Protein AF-W7DDV9-F1 (afdb_monomer_lite)

InterPro domains:
  IPR025233 Protein of unknown function DUF4176 [PF13780] (1-59)

Structure (mmCIF, N/CA/C/O backbone):
data_AF-W7DDV9-F1
#
_entry.id   AF-W7DDV9-F1
#
loop_
_atom_site.group_PDB
_atom_site.id
_atom_site.type_symbol
_atom_site.label_atom_id
_atom_site.label_alt_id
_atom_site.label_comp_id
_atom_site.label_asym_id
_atom_site.label_entity_id
_atom_site.label_seq_id
_atom_site.pdbx_PDB_ins_code
_atom_site.Cartn_x
_atom_site.Cartn_y
_atom_site.Cartn_z
_atom_site.occupancy
_atom_site.B_iso_or_equiv
_atom_site.auth_seq_id
_atom_site.auth_comp_id
_atom_site.auth_asym_id
_atom_site.auth_atom_id
_atom_site.pdbx_PDB_model_num
ATOM 1 N N . MET A 1 1 ? -0.563 2.147 -10.859 1.00 94.94 1 MET A N 1
ATOM 2 C CA . MET A 1 1 ? 0.829 2.279 -10.374 1.00 94.94 1 MET A CA 1
ATOM 3 C C . MET A 1 1 ? 0.797 2.433 -8.870 1.00 94.94 1 MET A C 1
ATOM 5 O O . MET A 1 1 ? 0.092 3.318 -8.399 1.00 94.94 1 MET A O 1
ATOM 9 N N . ILE A 1 2 ? 1.501 1.576 -8.133 1.00 95.88 2 ILE A N 1
ATOM 10 C CA . ILE A 1 2 ? 1.602 1.685 -6.673 1.00 95.88 2 ILE A CA 1
ATOM 11 C C . ILE A 1 2 ? 2.510 2.875 -6.346 1.00 95.88 2 ILE A C 1
ATOM 13 O O . ILE A 1 2 ? 3.583 3.003 -6.928 1.00 95.88 2 ILE A O 1
ATOM 17 N N . ILE A 1 3 ? 2.053 3.754 -5.456 1.00 95.38 3 ILE A N 1
ATOM 18 C CA . ILE A 1 3 ? 2.787 4.946 -5.003 1.00 95.38 3 ILE A CA 1
ATOM 19 C C . ILE A 1 3 ? 2.954 4.999 -3.481 1.00 95.38 3 ILE A C 1
ATOM 21 O O . ILE A 1 3 ? 3.716 5.819 -2.979 1.00 95.38 3 ILE A O 1
ATOM 25 N N . ALA A 1 4 ? 2.256 4.131 -2.747 1.00 95.12 4 ALA A N 1
ATOM 26 C CA . ALA A 1 4 ? 2.372 3.999 -1.302 1.00 95.12 4 ALA A CA 1
ATOM 27 C C . ALA A 1 4 ? 2.116 2.548 -0.872 1.00 95.12 4 ALA A C 1
ATOM 29 O O . ALA A 1 4 ? 1.361 1.825 -1.527 1.00 95.12 4 ALA A O 1
ATOM 30 N N . ARG A 1 5 ? 2.730 2.140 0.244 1.00 95.56 5 ARG A N 1
ATOM 31 C CA . ARG A 1 5 ? 2.500 0.854 0.917 1.00 95.56 5 ARG A CA 1
ATOM 32 C C . ARG A 1 5 ? 2.118 1.100 2.377 1.00 95.56 5 ARG A C 1
ATOM 34 O O . ARG A 1 5 ? 2.572 2.088 2.948 1.00 95.56 5 ARG A O 1
ATOM 41 N N . ALA A 1 6 ? 1.312 0.214 2.965 1.00 95.25 6 ALA A N 1
ATOM 42 C CA . ALA A 1 6 ? 0.842 0.324 4.355 1.00 95.25 6 ALA A CA 1
ATOM 43 C C . ALA A 1 6 ? 0.174 1.679 4.678 1.00 95.25 6 ALA A C 1
ATOM 45 O O . ALA A 1 6 ? 0.453 2.305 5.701 1.00 95.25 6 ALA A O 1
ATOM 46 N N . SER A 1 7 ? -0.686 2.171 3.783 1.00 94.12 7 SER A N 1
ATOM 47 C CA . SER A 1 7 ? -1.369 3.451 3.987 1.00 94.12 7 SER A CA 1
ATOM 48 C C . SER A 1 7 ? -2.459 3.312 5.042 1.00 94.12 7 SER A C 1
ATOM 50 O O . SER A 1 7 ? -3.359 2.493 4.879 1.00 94.12 7 SER A O 1
ATOM 52 N N . ILE A 1 8 ? -2.392 4.130 6.092 1.00 94.31 8 ILE A N 1
ATOM 53 C CA . ILE A 1 8 ? -3.439 4.245 7.112 1.00 94.31 8 ILE A CA 1
ATOM 54 C C . ILE A 1 8 ? -4.337 5.421 6.736 1.00 94.31 8 ILE A C 1
ATOM 56 O O . ILE A 1 8 ? -3.848 6.533 6.534 1.00 94.31 8 ILE A O 1
ATOM 60 N N . ILE A 1 9 ? -5.640 5.172 6.636 1.00 92.56 9 ILE A N 1
ATOM 61 C CA . ILE A 1 9 ? -6.650 6.187 6.336 1.00 92.56 9 ILE A CA 1
ATOM 62 C C . ILE A 1 9 ? -7.779 6.138 7.363 1.00 92.56 9 ILE A C 1
ATOM 64 O O . ILE A 1 9 ? -8.028 5.111 7.997 1.00 92.56 9 ILE A O 1
ATOM 68 N N . GLU A 1 10 ? -8.490 7.252 7.509 1.00 91.94 10 GLU A N 1
ATOM 69 C CA . GLU A 1 10 ? -9.693 7.306 8.332 1.00 91.94 10 GLU A CA 1
ATOM 70 C C . GLU A 1 10 ? -10.917 6.905 7.499 1.00 91.94 10 GLU A C 1
ATOM 72 O O . GLU A 1 10 ? -11.351 7.635 6.608 1.00 91.94 10 GLU A O 1
ATOM 77 N N . GLU A 1 11 ? -11.517 5.757 7.815 1.00 87.62 11 GLU A N 1
ATOM 78 C CA . GLU A 1 11 ? -12.780 5.309 7.231 1.00 87.62 11 GLU A CA 1
ATOM 79 C C . GLU A 1 11 ? -13.832 5.145 8.335 1.00 87.62 11 GLU A C 1
ATOM 81 O O . GLU A 1 11 ? -13.617 4.454 9.329 1.00 87.62 11 GLU A O 1
ATOM 86 N N . LYS A 1 12 ? -15.003 5.784 8.191 1.00 86.94 12 LYS A N 1
ATOM 87 C CA . LYS A 1 12 ? -16.117 5.683 9.163 1.00 86.94 12 LYS A CA 1
ATOM 88 C C . LYS A 1 12 ? -15.681 5.954 10.621 1.00 86.94 12 LYS A C 1
ATOM 90 O O . LYS A 1 12 ? -16.199 5.327 11.547 1.00 86.94 12 LYS A O 1
ATOM 95 N N . ARG A 1 13 ? -14.765 6.915 10.827 1.00 88.25 13 ARG A N 1
ATOM 96 C CA . ARG A 1 13 ? -14.158 7.281 12.128 1.00 88.25 13 ARG A CA 1
ATOM 97 C C . ARG A 1 13 ? -13.314 6.173 12.770 1.00 88.25 13 ARG A C 1
ATOM 99 O O . ARG A 1 13 ? -13.216 6.097 13.995 1.00 88.25 13 ARG A O 1
ATOM 106 N N . LYS A 1 14 ? -12.749 5.282 11.958 1.00 90.06 14 LYS A N 1
ATOM 107 C CA . LYS A 1 14 ? -11.777 4.273 12.374 1.00 90.06 14 LYS A CA 1
ATOM 108 C C . LYS A 1 14 ? -10.556 4.361 11.475 1.00 90.06 14 LYS A C 1
ATOM 110 O O . LYS A 1 14 ? -10.689 4.532 10.267 1.00 90.06 14 LYS A O 1
ATOM 115 N N . GLU A 1 15 ? -9.383 4.215 12.070 1.00 93.81 15 GLU A N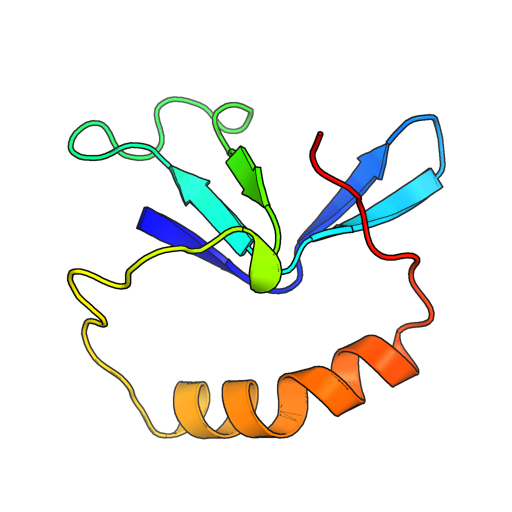 1
ATOM 116 C CA . GLU A 1 15 ? -8.156 4.036 11.306 1.00 93.81 15 GLU A CA 1
ATOM 117 C C . GLU A 1 15 ? -8.126 2.615 10.750 1.00 93.81 15 GLU A C 1
ATOM 119 O O . GLU A 1 15 ? -8.244 1.634 11.492 1.00 93.81 15 GLU A O 1
ATOM 124 N N . VAL A 1 16 ? -8.000 2.520 9.432 1.00 95.69 16 VAL A N 1
ATOM 125 C CA . VAL A 1 16 ? -7.825 1.261 8.714 1.00 95.69 16 VAL A CA 1
ATOM 126 C C . VAL A 1 16 ? -6.604 1.369 7.822 1.00 95.69 16 VAL A C 1
ATOM 128 O O . VAL A 1 16 ? -6.307 2.447 7.304 1.00 95.69 16 VAL A O 1
ATOM 131 N N . TYR A 1 17 ? -5.890 0.263 7.640 1.00 96.44 17 TYR A N 1
ATOM 132 C CA . TYR A 1 17 ? -4.763 0.220 6.718 1.00 96.44 17 TYR A CA 1
ATOM 133 C C . TYR A 1 17 ? -5.120 -0.536 5.437 1.00 96.44 17 TYR A C 1
ATOM 135 O O . TYR A 1 17 ? -5.876 -1.508 5.467 1.00 96.44 17 TYR A O 1
ATOM 143 N N . TYR A 1 18 ? -4.529 -0.109 4.328 1.00 97.12 18 TYR A N 1
ATOM 144 C CA . TYR A 1 18 ? -4.530 -0.821 3.053 1.00 97.12 18 TYR A CA 1
ATOM 145 C C . TYR A 1 18 ? -3.097 -1.139 2.641 1.00 97.12 18 TYR A C 1
ATOM 147 O O . TYR A 1 18 ? -2.174 -0.362 2.918 1.00 97.12 18 TYR A O 1
ATOM 155 N N . ASP A 1 19 ? -2.896 -2.275 1.967 1.00 97.38 19 ASP A N 1
ATOM 156 C CA . ASP A 1 19 ? -1.542 -2.667 1.566 1.00 97.38 19 ASP A CA 1
ATOM 157 C C . ASP A 1 19 ? -0.945 -1.701 0.542 1.00 97.38 19 ASP A C 1
ATOM 159 O O . ASP A 1 19 ? 0.259 -1.437 0.588 1.00 97.38 19 ASP A O 1
ATOM 163 N N . TYR A 1 20 ? -1.782 -1.149 -0.342 1.00 97.44 20 TYR A N 1
ATOM 164 C CA . TYR A 1 20 ? -1.364 -0.307 -1.452 1.00 97.44 20 TYR A CA 1
ATOM 165 C C . TYR A 1 20 ? -2.202 0.962 -1.576 1.00 97.44 20 TYR A C 1
ATOM 167 O O . TYR A 1 20 ? -3.428 0.922 -1.519 1.00 97.44 20 TYR A O 1
ATOM 175 N N . GLY A 1 21 ? -1.519 2.078 -1.830 1.00 96.56 21 GLY A N 1
ATOM 176 C CA . GLY A 1 21 ? -2.084 3.295 -2.407 1.00 96.56 21 GLY A CA 1
ATOM 177 C C . GLY A 1 21 ? -1.571 3.462 -3.835 1.00 96.56 21 GLY A C 1
ATOM 178 O O . GLY A 1 21 ? -0.382 3.260 -4.105 1.00 96.56 21 GLY A O 1
ATOM 179 N N . SER A 1 22 ? -2.450 3.796 -4.775 1.00 96.31 22 SER A N 1
ATOM 180 C CA . SER A 1 22 ? -2.129 3.771 -6.202 1.00 96.31 22 SER A CA 1
ATOM 181 C C . SER A 1 22 ? -2.782 4.892 -7.006 1.00 96.31 22 SER A C 1
ATOM 183 O O . SER A 1 22 ? -3.750 5.515 -6.577 1.00 96.31 22 SER A O 1
ATOM 185 N N . VAL A 1 23 ? -2.263 5.103 -8.215 1.00 96.81 23 VAL A N 1
ATOM 186 C CA . VAL A 1 23 ? -2.813 6.022 -9.220 1.00 96.81 23 VAL A CA 1
ATOM 187 C C . VAL A 1 23 ? -2.961 5.337 -10.578 1.00 96.81 23 VAL A C 1
ATOM 189 O O . VAL A 1 23 ? -2.299 4.327 -10.860 1.00 96.81 23 VAL A O 1
ATOM 192 N N . LEU A 1 24 ? -3.813 5.899 -11.435 1.00 94.75 24 LEU A N 1
ATOM 193 C CA . LEU A 1 24 ? -4.051 5.397 -12.789 1.00 94.75 24 LEU A CA 1
ATOM 194 C C . LEU A 1 24 ? -2.873 5.696 -13.72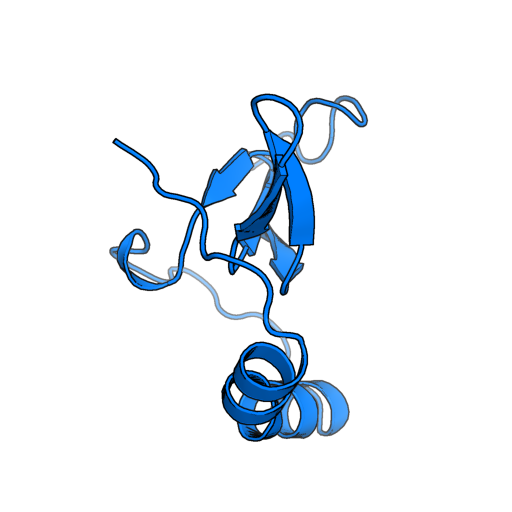8 1.00 94.75 24 LEU A C 1
ATOM 196 O O . LEU A 1 24 ? -2.175 6.698 -13.586 1.00 94.75 24 LEU A O 1
ATOM 200 N N . ILE A 1 25 ? -2.666 4.815 -14.707 1.00 91.38 25 ILE A N 1
ATOM 201 C CA . ILE A 1 25 ? -1.678 4.977 -15.784 1.00 91.38 25 ILE A CA 1
ATOM 202 C C . ILE A 1 25 ? -2.438 5.312 -17.080 1.00 91.38 25 ILE A C 1
ATOM 204 O O . ILE A 1 25 ? -3.429 4.636 -17.362 1.00 91.38 25 ILE A O 1
ATOM 208 N N . PRO A 1 26 ? -1.981 6.287 -17.898 1.00 93.50 26 PRO A N 1
ATOM 209 C CA . PRO A 1 26 ? -0.744 7.073 -17.764 1.00 93.50 26 PRO A CA 1
ATOM 210 C C . PRO A 1 26 ? -0.884 8.376 -16.959 1.00 93.50 26 PRO A C 1
ATOM 212 O O . PRO A 1 26 ? 0.090 9.111 -16.840 1.00 93.50 26 PRO A O 1
ATOM 215 N N . GLN A 1 27 ? -2.074 8.691 -16.443 1.00 94.75 27 GLN A N 1
ATOM 216 C CA . GLN A 1 27 ? -2.396 10.000 -15.862 1.00 94.75 27 GLN A CA 1
ATOM 217 C C . GLN A 1 27 ? -1.547 10.349 -14.631 1.00 94.75 27 GLN A C 1
ATOM 219 O O . GLN A 1 27 ? -1.232 11.518 -14.422 1.00 94.75 27 GLN A O 1
ATOM 224 N N . GLY A 1 28 ? -1.176 9.357 -13.819 1.00 93.62 28 GLY A N 1
ATOM 225 C CA . GLY A 1 28 ? -0.479 9.581 -12.557 1.00 93.62 28 GLY A CA 1
ATOM 226 C C . GLY A 1 28 ? -1.375 10.241 -11.502 1.00 93.62 28 GLY A C 1
ATOM 227 O O . GLY A 1 28 ? -2.593 10.059 -11.496 1.00 93.62 28 GLY A O 1
ATOM 228 N N . MET A 1 29 ? -0.765 10.991 -10.581 1.00 93.44 29 MET A N 1
ATOM 229 C CA . MET A 1 29 ? -1.477 11.685 -9.503 1.00 93.44 29 MET A CA 1
ATOM 230 C C . MET A 1 29 ? -2.061 13.012 -10.005 1.00 93.44 29 MET A C 1
ATOM 232 O O . MET A 1 29 ? -1.324 13.966 -10.239 1.00 93.44 29 MET A O 1
ATOM 236 N N . LEU A 1 30 ? -3.387 13.069 -10.160 1.00 91.12 30 LEU A N 1
ATOM 237 C CA . LEU A 1 30 ? -4.101 14.270 -10.622 1.00 91.12 30 LEU A CA 1
ATOM 238 C C . LEU A 1 30 ? -4.471 15.226 -9.477 1.00 91.12 30 LEU A C 1
ATOM 240 O O . LEU A 1 30 ? -4.498 16.439 -9.672 1.00 91.12 30 LEU A O 1
ATOM 244 N N . ALA A 1 31 ? -4.758 14.676 -8.298 1.00 90.31 31 ALA A N 1
ATOM 245 C CA . ALA A 1 31 ? -5.074 15.398 -7.068 1.00 90.31 31 ALA A CA 1
ATOM 246 C C . ALA A 1 31 ? -4.696 14.529 -5.850 1.00 90.31 31 ALA A C 1
ATOM 248 O O . ALA A 1 31 ? -4.620 13.306 -6.003 1.00 90.31 31 ALA A O 1
ATOM 249 N N . PRO A 1 32 ? -4.476 15.112 -4.657 1.00 82.62 32 PRO A N 1
ATOM 250 C CA . PRO A 1 32 ? -4.164 14.349 -3.444 1.00 82.62 32 PRO A CA 1
ATOM 251 C C . PRO A 1 32 ? -5.220 13.295 -3.085 1.00 82.62 32 PRO A C 1
ATOM 253 O O . PRO A 1 32 ? -4.885 12.229 -2.581 1.00 82.62 32 PRO A O 1
ATOM 256 N N . GLU A 1 33 ? -6.491 13.567 -3.378 1.00 85.00 33 GLU A N 1
ATOM 257 C CA . GLU A 1 33 ? -7.619 12.674 -3.101 1.00 85.00 33 GLU A CA 1
ATOM 258 C C . GLU A 1 33 ? -7.782 11.584 -4.172 1.00 85.00 33 GLU A C 1
ATOM 260 O O . GLU A 1 33 ? -8.553 10.645 -3.994 1.00 85.00 33 GLU A O 1
ATOM 265 N N . ALA A 1 34 ? -7.058 11.682 -5.293 1.00 89.25 34 ALA A N 1
ATOM 266 C CA . ALA A 1 34 ? -7.133 10.751 -6.418 1.00 89.25 34 ALA A CA 1
ATOM 267 C C . ALA A 1 34 ? -6.225 9.521 -6.222 1.00 89.25 34 ALA A C 1
ATOM 269 O O . ALA A 1 34 ? -5.548 9.085 -7.158 1.00 89.25 34 ALA A O 1
ATOM 270 N N . VAL A 1 35 ? -6.193 8.983 -5.001 1.00 94.44 35 VAL A N 1
ATOM 271 C CA . VAL A 1 35 ? -5.446 7.772 -4.640 1.00 94.44 35 VAL A CA 1
ATOM 272 C C . VAL A 1 35 ? -6.429 6.630 -4.411 1.00 94.44 35 VAL A C 1
ATOM 274 O O . VAL A 1 35 ? -7.371 6.750 -3.632 1.00 94.44 35 VAL A O 1
ATOM 277 N N . TYR A 1 36 ? -6.195 5.508 -5.085 1.00 94.56 36 TYR A N 1
ATOM 278 C CA . TYR A 1 36 ? -6.974 4.287 -4.914 1.00 94.56 36 TYR A CA 1
ATOM 279 C C . TYR A 1 36 ? -6.269 3.362 -3.934 1.00 94.56 36 TYR A C 1
ATOM 281 O O . TYR A 1 36 ? -5.099 3.023 -4.145 1.00 94.56 36 TYR A O 1
ATOM 289 N N . PHE A 1 37 ? -6.995 2.937 -2.903 1.00 95.62 37 PHE A N 1
ATOM 290 C CA . PHE A 1 37 ? -6.502 2.025 -1.881 1.00 95.62 37 PHE A CA 1
ATOM 291 C C . PHE A 1 37 ? -7.044 0.615 -2.103 1.00 95.62 37 PHE A C 1
ATOM 293 O O . PHE A 1 37 ? -8.234 0.441 -2.357 1.00 95.62 37 PHE A O 1
ATOM 300 N N . PHE A 1 38 ? -6.165 -0.382 -2.034 1.00 96.75 38 PHE A N 1
ATOM 301 C CA . PHE A 1 38 ? -6.520 -1.796 -2.150 1.00 96.75 38 PHE A CA 1
ATOM 302 C C . PHE A 1 38 ? -5.452 -2.682 -1.504 1.00 96.75 38 PHE A C 1
ATOM 304 O O . PHE A 1 38 ? -4.390 -2.206 -1.095 1.00 96.75 38 PHE A O 1
ATOM 311 N N . ASN A 1 39 ? -5.735 -3.978 -1.405 1.00 97.38 39 ASN A N 1
ATOM 312 C CA . ASN A 1 39 ? -4.875 -4.934 -0.722 1.00 97.38 39 ASN A CA 1
ATOM 313 C C . ASN A 1 39 ? -4.162 -5.901 -1.676 1.00 97.38 39 ASN A C 1
ATOM 315 O O . ASN A 1 39 ? -4.512 -6.014 -2.851 1.00 97.38 39 ASN A O 1
ATOM 319 N N . ARG A 1 40 ? -3.177 -6.643 -1.154 1.00 95.88 40 ARG A N 1
ATOM 320 C CA . ARG A 1 40 ? -2.433 -7.673 -1.905 1.00 95.88 40 ARG A CA 1
ATOM 321 C C . ARG A 1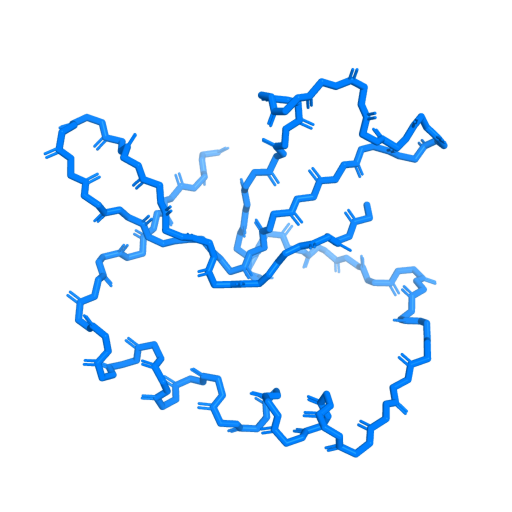 40 ? -3.338 -8.691 -2.591 1.00 95.88 40 ARG A C 1
ATOM 323 O O . ARG A 1 40 ? -3.111 -9.009 -3.750 1.00 95.88 40 ARG A O 1
ATOM 330 N N . GLU A 1 41 ? -4.384 -9.141 -1.909 1.00 96.31 41 GLU A N 1
ATOM 331 C CA . GLU A 1 41 ? -5.374 -10.090 -2.428 1.00 96.31 41 GLU A CA 1
ATOM 332 C C . GLU A 1 41 ? -6.225 -9.547 -3.584 1.00 96.31 41 GLU A C 1
ATOM 334 O O . GLU A 1 41 ? -6.880 -10.326 -4.269 1.00 96.31 41 GLU A O 1
ATOM 339 N N . ASN A 1 42 ? -6.228 -8.229 -3.813 1.00 96.44 42 ASN A N 1
ATOM 340 C CA . ASN A 1 42 ? -6.959 -7.608 -4.915 1.00 96.44 42 ASN A CA 1
ATOM 341 C C . ASN A 1 42 ? -6.113 -7.475 -6.194 1.00 96.44 42 ASN A C 1
ATOM 343 O O . ASN A 1 42 ? -6.627 -7.017 -7.214 1.00 96.44 42 ASN A O 1
ATOM 347 N N . VAL A 1 43 ? -4.823 -7.831 -6.154 1.00 95.44 43 VAL A N 1
ATOM 348 C CA . VAL A 1 43 ? -3.935 -7.780 -7.322 1.00 95.44 43 VAL A CA 1
ATOM 349 C C . VAL A 1 43 ? -4.015 -9.098 -8.084 1.00 95.44 43 VAL A C 1
ATOM 351 O O . VAL A 1 43 ? -3.583 -10.129 -7.578 1.00 95.44 43 VAL A O 1
ATOM 354 N N . ASP A 1 44 ? -4.527 -9.043 -9.312 1.00 96.75 44 ASP A N 1
ATOM 355 C CA . ASP A 1 44 ? -4.598 -10.204 -10.210 1.00 96.75 44 ASP A CA 1
ATOM 356 C C . ASP A 1 44 ? -3.242 -10.490 -10.880 1.00 96.75 44 ASP A C 1
ATOM 358 O O . ASP A 1 44 ? -2.714 -11.598 -10.816 1.00 96.75 44 ASP A O 1
ATOM 362 N N . GLU A 1 45 ? -2.614 -9.460 -11.459 1.00 96.62 45 GLU A N 1
ATOM 363 C CA . GLU A 1 45 ? -1.333 -9.585 -12.159 1.00 96.62 45 GLU A CA 1
ATOM 364 C C . GLU A 1 45 ? -0.437 -8.356 -11.943 1.00 96.62 45 GLU A C 1
ATOM 366 O O . GLU A 1 45 ? -0.893 -7.208 -11.932 1.00 96.62 45 GLU A O 1
ATOM 371 N N . VAL A 1 46 ? 0.874 -8.593 -11.824 1.00 95.50 46 VAL A N 1
ATOM 372 C CA . VAL A 1 46 ? 1.901 -7.543 -11.817 1.00 95.50 46 VAL A CA 1
ATOM 373 C C . VAL A 1 46 ? 2.559 -7.472 -13.193 1.00 95.50 46 VAL A C 1
ATOM 375 O O . VAL A 1 46 ? 3.455 -8.248 -13.510 1.00 95.50 46 VAL A O 1
ATOM 378 N N . LEU A 1 47 ? 2.140 -6.496 -14.000 1.00 96.00 47 LEU A N 1
ATOM 379 C CA . LEU A 1 47 ? 2.653 -6.312 -15.365 1.00 96.00 47 LEU A CA 1
ATOM 380 C C . LEU A 1 47 ? 4.095 -5.779 -15.411 1.00 96.00 47 LEU A C 1
ATOM 382 O O . LEU A 1 47 ? 4.822 -6.019 -16.372 1.00 96.00 47 LEU A O 1
ATOM 386 N N . PHE A 1 48 ? 4.506 -5.012 -14.398 1.00 95.88 48 PHE A N 1
ATOM 387 C CA . PHE A 1 48 ? 5.850 -4.446 -14.306 1.00 95.88 48 PHE A CA 1
ATOM 388 C C . PHE A 1 48 ? 6.214 -4.160 -12.848 1.00 95.88 48 PHE A C 1
ATOM 390 O O . PHE A 1 48 ? 5.540 -3.370 -12.189 1.00 95.88 48 PHE A O 1
ATOM 397 N N . TYR A 1 49 ? 7.284 -4.791 -12.358 1.00 92.31 49 TYR A N 1
ATOM 398 C CA . TYR A 1 49 ? 7.740 -4.641 -10.970 1.00 92.31 49 TYR A CA 1
ATOM 399 C C . TYR A 1 49 ? 8.600 -3.384 -10.759 1.00 92.31 49 TYR A C 1
ATOM 401 O O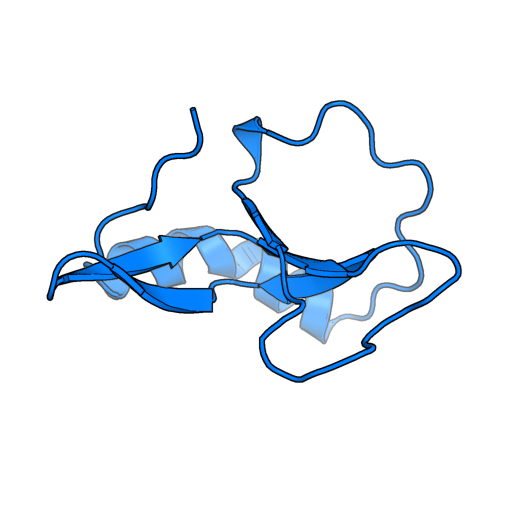 . TYR A 1 49 ? 8.541 -2.753 -9.711 1.00 92.31 49 TYR A O 1
ATOM 409 N N . GLY A 1 50 ? 9.352 -2.972 -11.784 1.00 94.62 50 GLY A N 1
ATOM 410 C CA . GLY A 1 50 ? 10.280 -1.847 -11.686 1.00 94.62 50 GLY A CA 1
ATOM 411 C C . GLY A 1 50 ? 11.629 -2.230 -11.079 1.00 94.62 50 GLY A C 1
ATOM 412 O O . GLY A 1 50 ? 12.075 -3.370 -11.195 1.00 94.62 50 GLY A O 1
ATOM 413 N N . TYR A 1 51 ? 12.308 -1.237 -10.507 1.00 95.56 51 TYR A N 1
ATOM 414 C CA . TYR A 1 51 ? 13.606 -1.404 -9.859 1.00 95.56 51 TYR A CA 1
ATOM 415 C C . TYR A 1 51 ? 13.427 -1.696 -8.369 1.00 95.56 51 TYR A C 1
ATOM 417 O O . TYR A 1 51 ? 12.637 -1.032 -7.703 1.00 95.56 51 TYR A O 1
ATOM 425 N N . GLU A 1 52 ? 14.212 -2.637 -7.854 1.00 96.38 52 GLU A N 1
ATOM 426 C CA . GLU A 1 52 ? 14.237 -3.023 -6.448 1.00 96.38 52 GLU A CA 1
ATOM 427 C C . GLU A 1 52 ? 15.656 -2.836 -5.905 1.00 96.38 52 GLU A C 1
ATOM 429 O O . GLU A 1 52 ? 16.620 -3.342 -6.482 1.00 96.38 52 GLU A O 1
ATOM 434 N N . ASN A 1 53 ? 15.791 -2.082 -4.813 1.00 96.94 53 ASN A N 1
ATOM 435 C CA . ASN A 1 53 ? 17.054 -1.924 -4.096 1.00 96.94 53 ASN A CA 1
ATOM 436 C C . ASN A 1 53 ? 17.037 -2.720 -2.782 1.00 96.94 53 ASN A C 1
ATOM 438 O O . ASN A 1 53 ? 16.013 -3.253 -2.363 1.00 96.94 53 ASN A O 1
ATOM 442 N N . GLU A 1 54 ? 18.181 -2.774 -2.102 1.00 98.12 54 GLU A N 1
ATOM 443 C CA . GLU A 1 54 ? 18.322 -3.507 -0.837 1.00 98.12 54 GLU A CA 1
ATOM 444 C C . GLU A 1 54 ? 17.360 -3.015 0.259 1.00 98.12 54 GLU A C 1
ATOM 446 O O . GLU A 1 54 ? 16.876 -3.814 1.062 1.00 98.12 54 GLU A O 1
ATOM 451 N N . GLU A 1 55 ? 17.057 -1.714 0.288 1.00 96.81 55 GLU A N 1
ATOM 452 C CA . GLU A 1 55 ? 16.105 -1.129 1.238 1.00 96.81 55 GLU A CA 1
ATOM 453 C C . GLU A 1 55 ? 14.677 -1.622 0.984 1.00 96.81 55 GLU A C 1
ATOM 455 O O . GLU A 1 55 ? 13.991 -1.990 1.938 1.00 96.81 55 GLU A O 1
ATOM 460 N N . GLU A 1 56 ? 14.252 -1.699 -0.280 1.00 95.12 56 GLU A N 1
ATOM 461 C CA . GLU A 1 56 ? 12.941 -2.232 -0.662 1.00 95.12 56 GLU A CA 1
ATOM 462 C C . GLU A 1 56 ? 12.831 -3.721 -0.327 1.00 95.12 56 GLU A C 1
ATOM 464 O O . GLU A 1 56 ? 11.838 -4.135 0.272 1.00 95.12 56 GLU A O 1
ATOM 469 N N . VAL A 1 57 ? 13.870 -4.520 -0.612 1.00 97.19 57 VAL A N 1
ATOM 470 C CA . VAL A 1 57 ? 13.908 -5.945 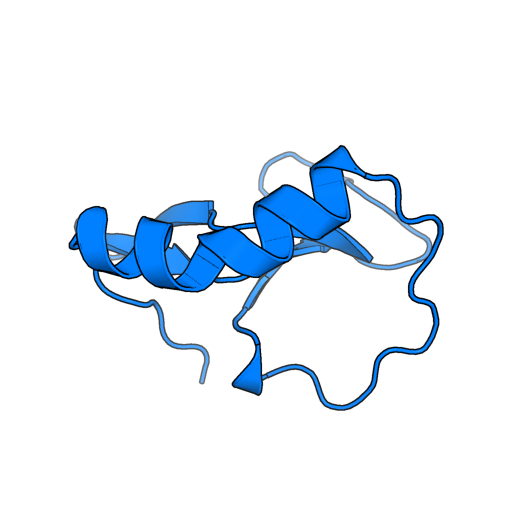-0.229 1.00 97.19 57 VAL A CA 1
ATOM 471 C C . VAL A 1 57 ? 13.755 -6.094 1.283 1.00 97.19 57 VAL A C 1
ATOM 473 O O . VAL A 1 57 ? 12.973 -6.916 1.766 1.00 97.19 57 VAL A O 1
ATOM 476 N N . LYS A 1 58 ? 14.493 -5.291 2.056 1.00 97.38 58 LYS A N 1
ATOM 477 C CA . LYS A 1 58 ? 14.417 -5.320 3.517 1.00 97.38 58 LYS A CA 1
ATOM 478 C C . LYS A 1 58 ? 13.022 -4.935 4.009 1.00 97.38 58 LYS A C 1
ATOM 480 O O . LYS A 1 58 ? 12.452 -5.655 4.827 1.00 97.38 58 LYS A O 1
ATOM 485 N N . PHE A 1 59 ? 12.457 -3.849 3.487 1.00 95.69 59 PHE A N 1
ATOM 486 C CA . PHE A 1 59 ? 11.107 -3.413 3.828 1.00 95.69 59 PHE A CA 1
ATOM 487 C C . PHE A 1 59 ? 10.065 -4.486 3.495 1.00 95.69 59 PHE A C 1
ATOM 489 O O . PHE A 1 59 ? 9.210 -4.794 4.323 1.00 95.69 59 PHE A O 1
ATOM 496 N N . ALA A 1 60 ? 10.150 -5.105 2.315 1.00 94.81 60 ALA A N 1
ATOM 497 C CA . ALA A 1 60 ? 9.245 -6.169 1.900 1.00 94.81 60 ALA A CA 1
ATOM 498 C C . ALA A 1 60 ? 9.296 -7.382 2.842 1.00 94.81 60 ALA A C 1
ATOM 500 O O . ALA A 1 60 ? 8.237 -7.893 3.207 1.00 94.81 60 ALA A O 1
ATOM 501 N N . ASN A 1 61 ? 10.492 -7.786 3.282 1.00 97.38 61 ASN A N 1
ATOM 502 C CA . ASN A 1 61 ? 10.688 -8.899 4.215 1.00 97.38 61 ASN A CA 1
ATOM 503 C C . ASN A 1 61 ? 10.175 -8.604 5.635 1.00 97.38 61 ASN A C 1
ATOM 505 O O . ASN A 1 61 ? 9.713 -9.508 6.327 1.00 97.38 61 ASN A O 1
ATOM 509 N N . GLU A 1 62 ? 10.261 -7.352 6.089 1.00 96.94 62 GLU A N 1
ATOM 510 C CA . GLU A 1 62 ? 9.824 -6.943 7.433 1.00 96.94 62 GLU A CA 1
ATOM 511 C C . GLU A 1 62 ? 8.337 -6.543 7.487 1.00 96.94 62 GLU A C 1
ATOM 513 O O . GLU A 1 62 ? 7.760 -6.471 8.576 1.00 96.94 62 GLU A O 1
ATOM 518 N N . TYR A 1 63 ? 7.707 -6.328 6.327 1.00 95.81 63 TYR A N 1
ATOM 519 C CA . TYR A 1 63 ? 6.368 -5.752 6.184 1.00 95.81 63 TYR A CA 1
ATOM 520 C C . TYR A 1 63 ? 5.308 -6.429 7.060 1.00 95.81 63 TYR A C 1
ATOM 522 O O . TYR A 1 63 ? 4.633 -5.751 7.833 1.00 95.81 63 TYR A O 1
ATOM 530 N N . ASP A 1 64 ? 5.169 -7.755 6.978 1.00 94.50 64 ASP A N 1
ATOM 531 C CA . ASP A 1 64 ? 4.100 -8.464 7.696 1.00 94.50 64 ASP A CA 1
ATOM 532 C C . ASP A 1 64 ? 4.272 -8.325 9.219 1.00 94.50 64 ASP A C 1
ATOM 534 O O . ASP A 1 64 ? 3.306 -8.071 9.940 1.00 94.50 64 ASP A O 1
ATOM 538 N N . SER A 1 65 ? 5.520 -8.372 9.708 1.00 96.19 65 SER A N 1
ATOM 539 C CA . SER A 1 65 ? 5.825 -8.149 11.127 1.00 96.19 65 SER A CA 1
ATOM 540 C C . SER A 1 65 ? 5.525 -6.715 11.565 1.00 96.19 65 SER A C 1
ATOM 542 O O . SER A 1 65 ? 5.095 -6.489 12.698 1.00 96.19 65 SER A O 1
ATOM 544 N N . MET A 1 66 ? 5.776 -5.729 10.698 1.00 94.38 66 MET A N 1
ATOM 545 C CA . MET A 1 66 ? 5.478 -4.326 10.991 1.00 94.38 66 MET A CA 1
ATOM 546 C C . MET A 1 66 ? 3.971 -4.095 11.121 1.00 94.38 66 MET A C 1
ATOM 548 O O . MET A 1 66 ? 3.539 -3.449 12.075 1.00 94.38 66 MET A O 1
ATOM 552 N N . ILE A 1 67 ? 3.180 -4.657 10.205 1.00 93.94 67 ILE A N 1
ATOM 553 C CA . ILE A 1 67 ? 1.717 -4.547 10.221 1.00 93.94 67 ILE A CA 1
ATOM 554 C C . ILE A 1 67 ? 1.122 -5.221 11.460 1.00 93.94 67 ILE A C 1
ATOM 556 O O . ILE A 1 67 ? 0.297 -4.620 12.146 1.00 93.94 67 ILE A O 1
ATOM 560 N N . GLU A 1 68 ? 1.582 -6.426 11.805 1.00 93.31 68 GLU A N 1
ATOM 561 C CA . GLU A 1 68 ? 1.119 -7.138 13.002 1.00 93.31 68 GLU A CA 1
ATOM 562 C C . GLU A 1 68 ? 1.367 -6.322 14.284 1.00 93.31 68 GLU A C 1
ATOM 564 O O . GLU A 1 68 ? 0.498 -6.222 15.153 1.00 93.31 68 GLU A O 1
ATOM 569 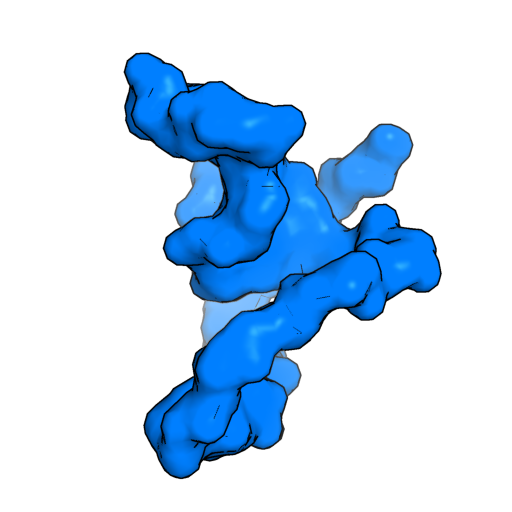N N . LYS A 1 69 ? 2.530 -5.663 14.382 1.00 94.56 69 LYS A N 1
ATOM 570 C CA . LYS A 1 69 ? 2.882 -4.793 15.517 1.00 94.56 69 LYS A CA 1
ATOM 571 C C . LYS A 1 69 ? 2.071 -3.500 15.568 1.00 94.56 69 LYS A C 1
ATOM 573 O O . LYS A 1 69 ? 1.883 -2.970 16.660 1.00 94.56 69 LYS A O 1
ATOM 578 N N . ALA A 1 70 ? 1.621 -2.984 14.425 1.00 90.50 70 ALA A N 1
ATOM 579 C CA . ALA A 1 70 ? 0.863 -1.738 14.356 1.00 90.50 70 ALA A CA 1
ATOM 580 C C . ALA A 1 70 ? -0.555 -1.870 14.940 1.00 90.50 70 ALA A C 1
ATOM 582 O O . ALA A 1 70 ? -1.127 -0.868 15.355 1.00 90.50 70 ALA A O 1
ATOM 583 N N . GLN A 1 71 ? -1.111 -3.090 15.002 1.00 89.31 71 GLN A N 1
ATOM 584 C CA . GLN A 1 71 ? -2.446 -3.377 15.555 1.00 89.31 71 GLN A CA 1
ATOM 585 C C . GLN A 1 71 ? -3.585 -2.552 14.919 1.00 89.31 71 GLN A C 1
ATOM 587 O O . GLN A 1 71 ? -4.621 -2.317 15.542 1.00 89.31 71 GLN A O 1
ATOM 592 N N . VAL A 1 72 ? -3.411 -2.132 13.663 1.00 91.94 72 VAL A N 1
ATOM 593 C CA . VAL A 1 72 ? -4.426 -1.412 12.882 1.00 91.94 72 VAL A CA 1
ATOM 594 C C . VAL A 1 72 ? -5.274 -2.417 12.105 1.00 91.94 72 VAL A C 1
ATOM 596 O O . VAL A 1 72 ? -4.772 -3.420 11.600 1.00 91.94 72 VAL A O 1
ATOM 599 N N . VAL A 1 73 ? -6.578 -2.163 12.002 1.00 94.00 73 VAL A N 1
ATOM 600 C CA . VAL A 1 73 ? -7.502 -3.055 11.290 1.00 94.00 73 VAL A CA 1
ATOM 601 C C . VAL A 1 73 ? -7.280 -2.946 9.779 1.00 94.00 73 VAL A C 1
ATOM 603 O O . VAL A 1 73 ? -7.147 -1.844 9.250 1.00 94.00 73 VAL A O 1
ATOM 606 N N . LYS A 1 74 ? -7.262 -4.083 9.072 1.00 95.38 74 LYS A N 1
ATOM 607 C CA . LYS A 1 74 ? -7.169 -4.106 7.607 1.00 95.38 74 LYS A CA 1
ATOM 608 C C . LYS A 1 74 ? -8.478 -3.621 6.981 1.00 95.38 74 LYS A C 1
ATOM 610 O O . LYS A 1 74 ? -9.549 -4.104 7.350 1.00 95.38 74 LYS A O 1
ATOM 615 N N . GLY A 1 75 ? -8.388 -2.678 6.049 1.00 94.75 75 GLY A N 1
ATOM 616 C CA . GLY A 1 75 ? -9.514 -2.230 5.235 1.00 94.75 75 GLY A CA 1
ATOM 617 C C . GLY A 1 75 ? -9.969 -3.310 4.251 1.00 94.75 75 GLY A C 1
ATOM 618 O O . GLY A 1 75 ? -9.212 -4.219 3.908 1.00 94.75 75 GLY A O 1
ATOM 619 N N . THR A 1 76 ? -11.215 -3.217 3.793 1.00 92.81 76 THR A N 1
ATOM 620 C CA . THR A 1 76 ? -11.818 -4.179 2.862 1.00 92.81 76 THR A CA 1
ATOM 621 C C . THR A 1 76 ? -12.309 -3.459 1.620 1.00 92.81 76 THR A C 1
ATOM 623 O O . THR A 1 76 ? -12.998 -2.448 1.734 1.00 92.81 76 THR A O 1
ATOM 626 N N . VAL A 1 77 ? -12.002 -4.013 0.452 1.00 88.06 77 VAL A N 1
ATOM 627 C CA . VAL A 1 77 ? -12.535 -3.556 -0.835 1.00 88.06 77 VAL A CA 1
ATOM 628 C C . VAL A 1 77 ? -13.597 -4.563 -1.277 1.00 88.06 77 VAL A C 1
ATOM 630 O O . VAL A 1 77 ? -13.322 -5.764 -1.259 1.00 88.06 77 VAL A O 1
ATOM 633 N N . GLU A 1 78 ? -14.800 -4.080 -1.595 1.00 70.50 78 GLU A N 1
ATOM 634 C CA . GLU A 1 78 ? -15.892 -4.881 -2.181 1.00 70.50 78 GLU A CA 1
ATOM 635 C C . GLU A 1 78 ? -15.715 -5.077 -3.691 1.00 70.50 78 GLU A C 1
ATOM 637 O O . GLU A 1 78 ? -15.245 -4.128 -4.363 1.00 70.50 78 GLU A O 1
#

Secondary structure (DSSP, 8-state):
-EEEEEEEEEETTEEEEEEEEE--TTT--SSTT--EEE-GGG----S------HHHHHHHHHHHHHHHHHTPEEP---

Foldseek 3Di:
DFDDAQDWDQDPNFTATAGTWDADPPVGDPDPVRIDGHHPVPDPDDPDDDDDDPVNVVCVVCVVVVVVVVPHHHDDDD

pLDDT: mean 93.9, std 4.04, range [70.5, 98.12]

Radius of gyration: 13.37 Å; chains: 1; bounding box: 34×26×33 Å

Sequence (78 aa):
MIIARASIIEEKRKEVYYDYGSVLIPQGMLAPEAVYFFNRENVDEVLFYGYENEEEVKFANEYDSMIEKAQVVKGTVE

Organism: NCBI:txid1265822